Protein AF-A0A439NZ65-F1 (afdb_monomer_lite)

Foldseek 3Di:
DKWWWADDPNDTDTDDDDVVCVVRVTDDIDQDPHDPVRQVRVCVSVVDHDD

Structure (mmCIF, N/CA/C/O backbone):
data_AF-A0A439NZ65-F1
#
_entry.id   AF-A0A439NZ65-F1
#
loop_
_atom_site.group_PDB
_atom_site.id
_atom_site.type_symbol
_atom_site.label_atom_id
_atom_site.labe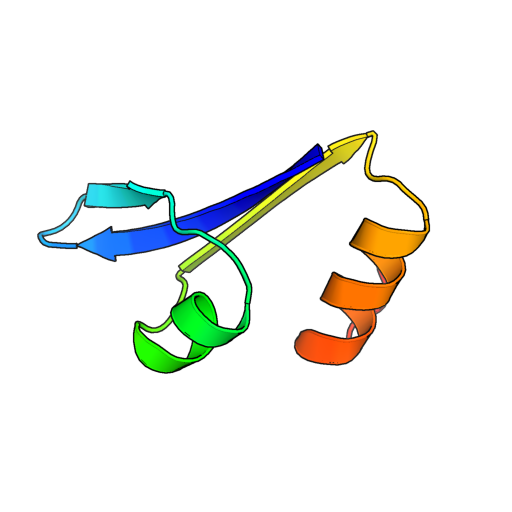l_alt_id
_atom_site.label_comp_id
_atom_site.label_asym_id
_atom_site.label_entity_id
_atom_site.label_seq_id
_atom_site.pdbx_PDB_ins_code
_atom_site.Cartn_x
_atom_site.Cartn_y
_atom_site.Cartn_z
_atom_site.occupancy
_atom_site.B_iso_or_equiv
_atom_site.auth_seq_id
_atom_site.auth_comp_id
_atom_site.auth_asym_id
_atom_site.auth_atom_id
_atom_site.pdbx_PDB_model_num
ATOM 1 N N . MET A 1 1 ? -0.233 6.409 10.251 1.00 88.94 1 MET A N 1
ATOM 2 C CA . MET A 1 1 ? 0.895 6.922 9.452 1.00 88.94 1 MET A CA 1
ATOM 3 C C . MET A 1 1 ? 1.292 5.865 8.441 1.00 88.94 1 MET A C 1
ATOM 5 O O . MET A 1 1 ? 1.938 4.886 8.801 1.00 88.94 1 MET A O 1
ATOM 9 N N . LEU A 1 2 ? 0.856 6.052 7.201 1.00 90.81 2 LEU A N 1
ATOM 10 C CA . LEU A 1 2 ? 1.123 5.170 6.071 1.00 90.81 2 LEU A CA 1
ATOM 11 C C . LEU A 1 2 ? 2.561 5.355 5.567 1.00 90.81 2 LEU A C 1
ATOM 13 O O . LEU A 1 2 ? 3.009 6.483 5.366 1.00 90.81 2 LEU A O 1
ATOM 17 N N . ARG A 1 3 ? 3.271 4.250 5.325 1.00 93.50 3 ARG A N 1
ATOM 18 C CA . ARG A 1 3 ? 4.556 4.235 4.609 1.00 93.50 3 ARG A CA 1
ATOM 19 C C . ARG A 1 3 ? 4.515 3.234 3.469 1.00 93.50 3 ARG A C 1
ATOM 21 O O . ARG A 1 3 ? 3.911 2.170 3.595 1.00 93.50 3 ARG A O 1
ATOM 28 N N . ILE A 1 4 ? 5.172 3.576 2.370 1.00 93.12 4 ILE A N 1
ATOM 29 C CA . ILE A 1 4 ? 5.146 2.798 1.134 1.00 93.12 4 ILE A CA 1
ATOM 30 C C . ILE A 1 4 ? 6.575 2.574 0.682 1.00 93.12 4 ILE A C 1
ATOM 32 O O . ILE A 1 4 ? 7.386 3.500 0.713 1.00 93.12 4 ILE A O 1
ATOM 36 N N . TYR A 1 5 ? 6.879 1.346 0.280 1.00 93.00 5 TYR A N 1
ATOM 37 C CA . TYR A 1 5 ? 8.213 0.965 -0.148 1.00 93.00 5 TYR A CA 1
ATOM 38 C C . TYR A 1 5 ? 8.173 0.194 -1.460 1.00 93.00 5 TYR A C 1
ATOM 40 O O . TYR A 1 5 ? 7.322 -0.677 -1.668 1.00 93.00 5 TYR A O 1
ATOM 48 N N . THR A 1 6 ? 9.152 0.468 -2.316 1.00 92.44 6 THR A N 1
ATOM 49 C CA . THR A 1 6 ? 9.431 -0.319 -3.519 1.00 92.44 6 THR A CA 1
ATOM 50 C C . THR A 1 6 ? 10.797 -0.995 -3.432 1.00 92.44 6 THR A C 1
ATOM 52 O O . THR A 1 6 ? 11.652 -0.607 -2.631 1.00 92.44 6 THR A O 1
ATOM 55 N N . GLY A 1 7 ? 10.993 -2.035 -4.241 1.00 89.12 7 GLY A N 1
ATOM 56 C CA . GLY A 1 7 ? 12.272 -2.714 -4.384 1.00 89.12 7 GLY A CA 1
ATOM 57 C C . GLY A 1 7 ? 13.180 -1.982 -5.370 1.00 89.12 7 GLY A C 1
ATOM 58 O O . GLY A 1 7 ? 12.862 -1.873 -6.549 1.00 89.12 7 GLY A O 1
ATOM 59 N N . GLN A 1 8 ? 14.350 -1.543 -4.915 1.00 87.56 8 GLN A N 1
ATOM 60 C CA . GLN A 1 8 ? 15.380 -0.948 -5.761 1.00 87.56 8 GLN A CA 1
ATOM 61 C C . GLN A 1 8 ? 16.735 -1.584 -5.444 1.00 87.56 8 GLN A C 1
ATOM 63 O O . GLN A 1 8 ? 17.226 -1.500 -4.322 1.00 87.56 8 GLN A O 1
ATOM 68 N N . ASN A 1 9 ? 17.348 -2.243 -6.434 1.00 88.44 9 ASN A N 1
ATOM 69 C CA . ASN A 1 9 ? 18.659 -2.901 -6.300 1.00 88.44 9 ASN A CA 1
ATOM 70 C C . ASN A 1 9 ? 18.754 -3.887 -5.115 1.00 88.44 9 ASN A C 1
ATOM 72 O O . ASN A 1 9 ? 19.786 -3.971 -4.458 1.00 88.44 9 ASN A O 1
ATOM 76 N N . GLY A 1 10 ? 17.675 -4.621 -4.821 1.00 87.56 10 GLY A N 1
ATOM 77 C CA . GLY A 1 10 ? 17.627 -5.565 -3.696 1.00 87.56 10 GLY A CA 1
ATOM 78 C C . GLY A 1 10 ? 17.398 -4.922 -2.322 1.00 87.56 10 GLY A C 1
ATOM 79 O O . GLY A 1 10 ? 17.424 -5.625 -1.314 1.00 87.56 10 GLY A O 1
ATOM 80 N N . HIS A 1 11 ? 17.143 -3.614 -2.270 1.00 89.62 11 HIS A N 1
ATOM 81 C CA . HIS A 1 11 ? 16.820 -2.874 -1.053 1.00 89.62 11 HIS A CA 1
ATOM 82 C C . HIS A 1 11 ? 15.398 -2.308 -1.111 1.00 89.62 11 HIS A C 1
ATOM 84 O O . HIS A 1 11 ? 14.841 -2.114 -2.190 1.00 89.62 11 HIS A O 1
ATOM 90 N N . LEU A 1 12 ? 14.813 -2.038 0.058 1.00 92.44 12 LEU A N 1
ATOM 91 C CA . LEU A 1 12 ? 13.558 -1.298 0.164 1.00 92.44 12 LEU A CA 1
ATOM 92 C C . LEU A 1 12 ? 13.851 0.204 0.190 1.00 92.44 12 LEU A C 1
ATOM 94 O O . LEU A 1 12 ? 14.568 0.675 1.074 1.00 92.44 12 LEU A O 1
ATOM 98 N N . THR A 1 13 ? 13.253 0.944 -0.739 1.00 92.50 13 THR A N 1
ATOM 99 C CA . THR A 1 13 ? 13.302 2.411 -0.793 1.00 92.50 13 THR A CA 1
ATOM 100 C C . THR A 1 13 ? 11.912 2.965 -0.508 1.00 92.50 13 THR A C 1
ATOM 102 O O . THR A 1 13 ? 10.931 2.474 -1.067 1.00 92.50 13 THR A O 1
ATOM 105 N N . ALA A 1 14 ? 11.819 3.961 0.377 1.00 93.25 14 ALA A N 1
ATOM 106 C CA . ALA A 1 14 ? 10.560 4.644 0.667 1.00 93.25 14 ALA A CA 1
ATOM 107 C C . ALA A 1 14 ? 10.156 5.550 -0.502 1.00 93.25 14 ALA A C 1
ATOM 109 O O . ALA A 1 14 ? 11.023 6.184 -1.102 1.00 93.25 14 ALA A O 1
ATOM 110 N N . ILE A 1 15 ? 8.860 5.611 -0.794 1.00 91.75 15 ILE A N 1
ATOM 111 C CA . ILE A 1 15 ? 8.304 6.403 -1.898 1.00 91.75 15 ILE A CA 1
ATOM 112 C C . ILE A 1 15 ? 7.089 7.213 -1.448 1.00 91.75 15 ILE A C 1
ATOM 114 O O . ILE A 1 15 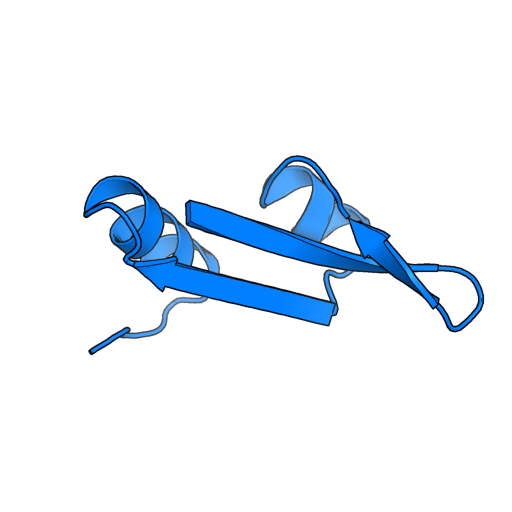? 6.426 6.865 -0.462 1.00 91.75 15 ILE A O 1
ATOM 118 N N . ASP A 1 16 ? 6.776 8.267 -2.199 1.00 85.00 16 ASP A N 1
ATOM 119 C CA . ASP A 1 16 ? 5.751 9.242 -1.847 1.00 85.00 16 ASP A CA 1
ATOM 120 C C . ASP A 1 16 ? 4.423 8.897 -2.536 1.00 85.00 16 ASP A C 1
ATOM 122 O O . ASP A 1 16 ? 3.957 9.535 -3.479 1.00 85.00 16 ASP A O 1
ATOM 126 N N . GLY A 1 17 ? 3.763 7.868 -2.006 1.00 86.06 17 GLY A N 1
ATOM 127 C CA . GLY A 1 17 ? 2.361 7.583 -2.308 1.00 86.06 17 GLY A CA 1
ATOM 128 C C . GLY A 1 17 ? 2.106 6.474 -3.333 1.00 86.06 17 GLY A C 1
ATOM 129 O O . GLY A 1 17 ? 2.998 5.901 -3.954 1.00 86.06 17 GLY A O 1
ATOM 130 N N . LEU A 1 18 ? 0.824 6.130 -3.462 1.00 85.06 18 LEU A N 1
ATOM 131 C CA . LEU A 1 18 ? 0.350 4.985 -4.243 1.00 85.06 18 LEU A CA 1
ATOM 132 C C . LEU A 1 18 ? 0.462 5.131 -5.776 1.00 85.06 18 LEU A C 1
ATOM 134 O O . LEU A 1 18 ? 0.673 4.122 -6.442 1.00 85.06 18 LEU A O 1
ATOM 138 N N . PRO A 1 19 ? 0.376 6.333 -6.377 1.00 82.50 19 PRO A N 1
ATOM 139 C CA . PRO A 1 19 ? 0.636 6.472 -7.811 1.00 82.50 19 PRO A CA 1
ATOM 140 C C . PRO A 1 19 ? 2.080 6.105 -8.189 1.00 82.50 19 PRO A C 1
ATOM 142 O O . PRO A 1 19 ? 2.316 5.432 -9.190 1.00 82.50 19 PRO A O 1
ATOM 145 N N . GLU A 1 20 ? 3.053 6.503 -7.363 1.00 79.69 20 GLU A N 1
ATOM 146 C CA . GLU A 1 20 ? 4.457 6.109 -7.537 1.00 79.69 20 GLU A CA 1
ATOM 147 C C . GLU A 1 20 ? 4.645 4.606 -7.265 1.00 79.69 20 GLU A C 1
ATOM 149 O O . GLU A 1 20 ? 5.4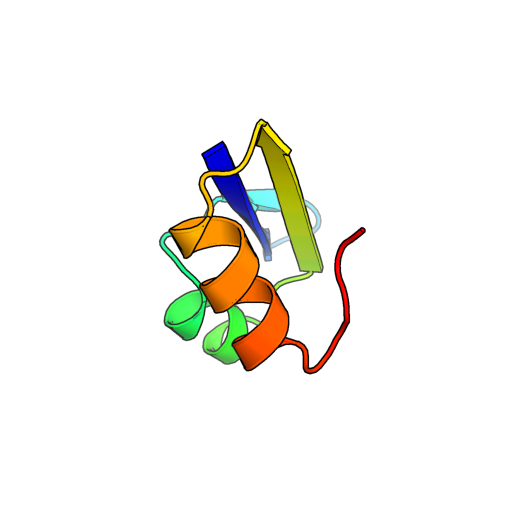10 3.928 -7.951 1.00 79.69 20 GLU A O 1
ATOM 154 N N . ALA A 1 21 ? 3.873 4.065 -6.320 1.00 77.44 21 ALA A N 1
ATOM 155 C CA . ALA A 1 21 ? 3.821 2.644 -6.004 1.00 77.44 21 ALA A CA 1
ATOM 156 C C . ALA A 1 21 ? 3.389 1.781 -7.200 1.00 77.44 21 ALA A C 1
ATOM 158 O O . ALA A 1 21 ? 4.034 0.778 -7.489 1.00 77.44 21 ALA A O 1
ATOM 159 N N . GLU A 1 22 ? 2.341 2.170 -7.924 1.00 79.00 22 GLU A N 1
ATOM 160 C CA . GLU A 1 22 ? 1.899 1.475 -9.142 1.00 79.00 22 GLU A CA 1
ATOM 161 C C . GLU A 1 22 ? 2.964 1.514 -10.242 1.00 79.00 22 GLU A C 1
ATOM 163 O O . GLU A 1 22 ? 3.246 0.493 -10.870 1.00 79.00 22 GLU A O 1
ATOM 168 N N . ALA A 1 23 ? 3.583 2.678 -10.454 1.00 76.69 23 ALA A N 1
ATOM 169 C CA . ALA A 1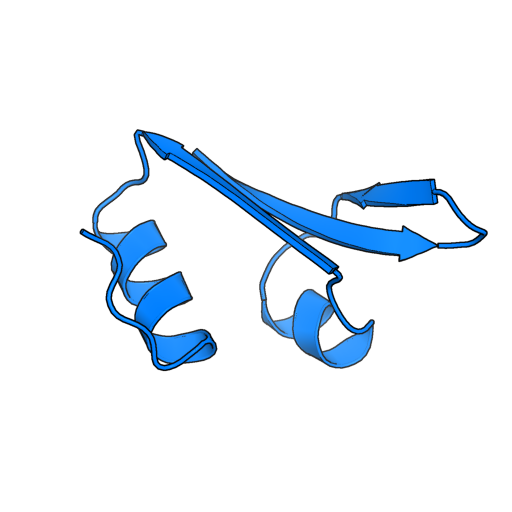 23 ? 4.584 2.863 -11.500 1.00 76.69 23 ALA A CA 1
ATOM 170 C C . ALA A 1 23 ? 5.872 2.059 -11.246 1.00 76.69 23 ALA A C 1
ATOM 172 O O . ALA A 1 23 ? 6.487 1.566 -12.193 1.00 76.69 23 ALA A O 1
ATOM 173 N N . LEU A 1 24 ? 6.282 1.930 -9.980 1.00 78.44 24 LEU A N 1
ATOM 174 C CA . LEU A 1 24 ? 7.519 1.251 -9.580 1.00 78.44 24 LEU A CA 1
ATOM 175 C C . LEU A 1 24 ? 7.310 -0.201 -9.128 1.00 78.44 24 LEU A C 1
ATOM 177 O O . LEU A 1 24 ? 8.296 -0.892 -8.877 1.00 78.44 24 LEU A O 1
ATOM 181 N N . GLY A 1 25 ? 6.063 -0.662 -9.000 1.00 72.62 25 GLY A N 1
ATOM 182 C CA . GLY A 1 25 ? 5.737 -1.975 -8.448 1.00 72.62 25 GLY A CA 1
ATOM 183 C C . GLY A 1 25 ? 6.045 -2.057 -6.953 1.00 72.62 25 GLY A C 1
ATOM 184 O O . GLY A 1 25 ? 6.946 -2.789 -6.540 1.00 72.62 25 GLY A O 1
ATOM 185 N N . ALA A 1 26 ? 5.322 -1.284 -6.139 1.00 63.75 26 ALA A N 1
ATOM 186 C CA . ALA A 1 26 ? 5.516 -1.277 -4.697 1.00 63.75 26 ALA A CA 1
ATOM 187 C C . ALA A 1 26 ? 5.398 -2.673 -4.102 1.00 63.75 26 ALA A C 1
ATOM 189 O O . ALA A 1 26 ? 4.520 -3.468 -4.437 1.00 63.75 26 ALA A O 1
ATOM 190 N N . LEU A 1 27 ? 6.310 -2.926 -3.173 1.00 75.56 27 LEU A N 1
ATOM 191 C CA . LEU A 1 27 ? 6.506 -4.228 -2.568 1.00 75.56 27 LEU A CA 1
ATOM 192 C C . LEU A 1 27 ? 5.884 -4.297 -1.173 1.00 75.56 27 LEU A C 1
ATOM 194 O O . LEU A 1 27 ? 5.508 -5.378 -0.728 1.00 75.56 27 LEU A O 1
ATOM 198 N N . TRP A 1 28 ? 5.789 -3.163 -0.469 1.00 90.44 28 TRP A N 1
ATOM 199 C CA . TRP A 1 28 ? 5.380 -3.141 0.933 1.00 90.44 28 TRP A CA 1
ATOM 200 C C . TRP A 1 28 ? 4.616 -1.869 1.308 1.00 90.44 28 TRP A C 1
ATOM 202 O O . TRP A 1 28 ? 5.028 -0.756 0.978 1.00 90.44 28 TRP A O 1
ATOM 212 N N . LEU A 1 29 ? 3.544 -2.047 2.080 1.00 91.06 29 LEU A N 1
ATOM 213 C CA . LEU A 1 29 ? 2.762 -0.989 2.718 1.00 91.06 29 LEU A CA 1
ATOM 214 C C . LEU A 1 29 ? 2.764 -1.222 4.234 1.00 91.06 29 LEU A C 1
ATOM 216 O O . LEU A 1 29 ? 2.411 -2.305 4.693 1.00 91.06 29 LEU A O 1
ATOM 220 N N . ASP A 1 30 ? 3.179 -0.219 5.005 1.00 92.12 30 ASP A N 1
ATOM 221 C CA . ASP A 1 30 ? 3.183 -0.241 6.471 1.00 92.12 30 ASP A CA 1
ATOM 222 C C . ASP A 1 30 ? 2.140 0.751 7.003 1.00 92.12 30 ASP A C 1
ATOM 224 O O . ASP A 1 30 ? 2.165 1.939 6.669 1.00 92.12 30 ASP A O 1
ATOM 228 N N . LEU A 1 31 ? 1.203 0.246 7.807 1.00 91.88 31 LEU A N 1
ATOM 229 C CA . LEU A 1 31 ? 0.105 1.006 8.398 1.00 91.88 31 LEU A CA 1
ATOM 230 C C . LEU A 1 31 ? 0.188 0.945 9.926 1.00 91.88 31 LEU A C 1
ATOM 232 O O . LEU A 1 31 ? -0.502 0.157 10.573 1.00 91.88 31 LEU A O 1
ATOM 236 N N . LEU A 1 32 ? 0.991 1.826 10.522 1.00 92.62 32 LEU A N 1
ATOM 237 C CA . LEU A 1 32 ? 1.038 1.989 11.975 1.00 92.62 32 LEU A CA 1
ATOM 238 C C . LEU A 1 32 ? 0.099 3.117 12.415 1.00 92.62 32 LEU A C 1
ATOM 240 O O . LEU A 1 32 ? 0.321 4.279 12.059 1.00 92.62 32 LEU A O 1
ATOM 244 N N . ASN A 1 33 ? -0.930 2.780 13.203 1.00 93.31 33 ASN A N 1
ATOM 245 C CA . ASN A 1 33 ? -1.972 3.704 13.681 1.00 93.31 33 ASN A CA 1
ATOM 246 C C . ASN A 1 33 ? -2.480 4.629 12.557 1.00 93.31 33 ASN A C 1
ATOM 248 O O . ASN A 1 33 ? -2.226 5.841 12.589 1.00 93.31 33 ASN A O 1
ATOM 252 N N . PRO A 1 34 ? -3.080 4.064 11.494 1.00 93.00 34 PRO A N 1
ATOM 253 C CA . PRO A 1 34 ? -3.465 4.847 10.338 1.00 93.00 34 PRO A CA 1
ATOM 254 C C . PRO A 1 34 ? -4.639 5.777 10.648 1.00 93.00 34 PRO A C 1
ATOM 256 O O . PRO A 1 34 ? -5.493 5.472 11.483 1.00 93.00 34 PRO A O 1
ATOM 259 N N . THR A 1 35 ? -4.698 6.912 9.958 1.00 94.38 35 THR A N 1
ATOM 260 C CA . THR A 1 35 ? -5.918 7.726 9.945 1.00 94.38 35 THR A CA 1
ATOM 261 C C . THR A 1 35 ? -7.010 7.022 9.136 1.00 94.38 35 THR A C 1
ATOM 263 O O . THR A 1 35 ? -6.741 6.122 8.336 1.00 94.38 35 THR A O 1
ATOM 266 N N . VAL A 1 36 ? -8.266 7.439 9.311 1.00 94.44 36 VAL A N 1
ATOM 267 C CA . VAL A 1 36 ? -9.400 6.886 8.547 1.00 94.44 36 VAL A CA 1
ATOM 268 C C . VAL A 1 36 ? -9.196 7.090 7.041 1.00 94.44 36 VAL A C 1
ATOM 270 O O . VAL A 1 36 ? -9.565 6.245 6.228 1.00 94.44 36 VAL A O 1
ATOM 273 N N . GLU A 1 37 ? -8.590 8.209 6.669 1.00 93.81 37 GLU A N 1
ATOM 274 C CA . GLU A 1 37 ? -8.258 8.597 5.306 1.00 93.81 37 GLU A CA 1
ATOM 275 C C . GLU A 1 37 ? -7.180 7.681 4.718 1.00 93.81 37 GLU A C 1
ATOM 277 O O . GLU A 1 37 ? -7.347 7.199 3.599 1.00 93.81 37 GLU A O 1
ATOM 282 N N . GLU A 1 38 ? -6.12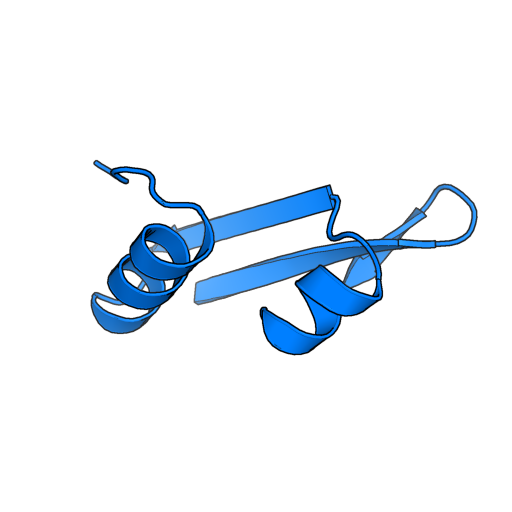6 7.375 5.484 1.00 92.62 38 GLU A N 1
ATOM 283 C CA . GLU A 1 38 ? -5.084 6.420 5.085 1.00 92.62 38 GLU A CA 1
ATOM 284 C C . GLU A 1 38 ? -5.673 5.017 4.865 1.00 92.62 38 GLU A C 1
ATOM 286 O O . GLU A 1 38 ? -5.388 4.381 3.850 1.00 92.62 38 GLU A O 1
ATOM 291 N N . VAL A 1 39 ? -6.555 4.553 5.759 1.00 94.19 39 VAL A N 1
ATOM 292 C CA . VAL A 1 39 ? -7.238 3.255 5.605 1.00 94.19 39 VAL A CA 1
ATOM 293 C C . VAL A 1 39 ? -8.092 3.233 4.339 1.00 94.19 39 VAL A C 1
ATOM 295 O O . VAL A 1 39 ? -7.989 2.302 3.542 1.00 94.19 39 VAL A O 1
ATOM 298 N N . LYS A 1 40 ? -8.922 4.260 4.115 1.00 93.62 40 LYS A N 1
ATOM 299 C CA . LYS A 1 40 ? -9.766 4.354 2.912 1.00 93.62 40 LYS A CA 1
ATOM 300 C C . LYS A 1 40 ? -8.936 4.334 1.634 1.00 93.62 40 LYS A C 1
ATOM 302 O O . LYS A 1 40 ? -9.312 3.646 0.688 1.00 93.62 40 LYS A O 1
ATOM 307 N N . LEU A 1 41 ? -7.821 5.061 1.624 1.00 91.19 41 LEU A N 1
ATOM 308 C CA . LEU A 1 41 ? -6.911 5.129 0.489 1.00 91.19 41 LEU A CA 1
ATOM 309 C C . LEU A 1 41 ? -6.344 3.742 0.147 1.00 91.19 41 LEU A C 1
ATOM 311 O O . LEU A 1 41 ? -6.443 3.309 -1.000 1.00 91.19 41 LEU A O 1
ATOM 315 N N . VAL A 1 42 ? -5.812 3.019 1.138 1.00 91.06 42 VAL A N 1
ATOM 316 C CA . VAL A 1 42 ? -5.223 1.688 0.911 1.00 91.06 42 VAL A CA 1
ATOM 317 C C . VAL A 1 42 ? -6.286 0.664 0.507 1.00 91.06 42 VAL A C 1
ATOM 319 O O . VAL A 1 42 ? -6.068 -0.091 -0.439 1.00 91.06 42 VAL A O 1
ATOM 322 N N . LYS A 1 43 ? -7.460 0.666 1.155 1.00 93.94 43 LYS A N 1
ATOM 323 C CA . LYS A 1 43 ? -8.578 -0.222 0.791 1.00 93.94 43 LYS A CA 1
ATOM 324 C C . LYS A 1 43 ? -9.032 -0.014 -0.653 1.00 93.94 43 LYS A C 1
ATOM 326 O O . LYS A 1 43 ? -9.248 -0.988 -1.366 1.00 93.94 43 LYS A O 1
ATOM 331 N N . ALA A 1 44 ? -9.163 1.241 -1.086 1.00 91.56 44 ALA A N 1
ATOM 332 C CA . ALA A 1 44 ? -9.582 1.570 -2.446 1.00 91.56 44 ALA A CA 1
ATOM 333 C C . ALA A 1 44 ? -8.548 1.134 -3.494 1.00 91.56 44 ALA A C 1
ATOM 335 O O . ALA A 1 44 ? -8.926 0.613 -4.538 1.00 91.56 44 ALA A O 1
ATOM 336 N N . HIS A 1 45 ? -7.260 1.322 -3.204 1.00 89.00 45 HIS A N 1
ATOM 337 C CA . HIS A 1 45 ? -6.181 0.991 -4.131 1.00 89.00 45 HIS A CA 1
ATOM 338 C C . HIS A 1 45 ? -5.930 -0.515 -4.256 1.00 89.00 45 HIS A C 1
ATOM 340 O O .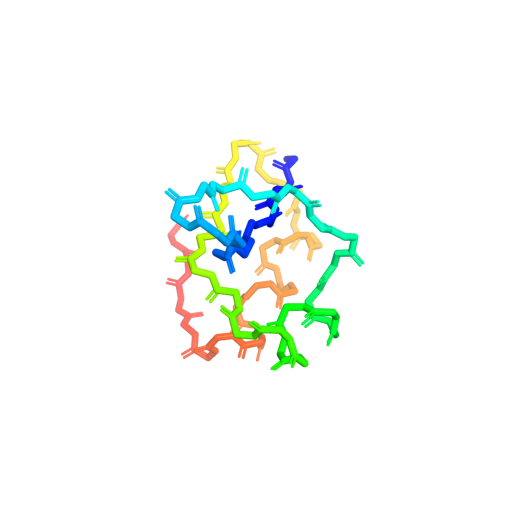 HIS A 1 45 ? -5.772 -1.025 -5.359 1.00 89.00 45 HIS A O 1
ATOM 346 N N . LEU A 1 46 ? -5.921 -1.243 -3.137 1.00 88.69 46 LEU A N 1
ATOM 347 C CA . LEU A 1 46 ? -5.664 -2.686 -3.137 1.00 88.69 46 LEU A CA 1
ATOM 348 C C . LEU A 1 46 ? -6.929 -3.537 -3.300 1.00 88.69 46 LEU A C 1
ATOM 350 O O . LEU A 1 46 ? -6.824 -4.755 -3.423 1.00 88.69 46 LEU A O 1
ATOM 354 N N . ALA A 1 47 ? -8.113 -2.921 -3.263 1.00 90.62 47 ALA A N 1
ATOM 355 C CA . ALA A 1 47 ? -9.404 -3.608 -3.226 1.00 90.62 47 ALA A CA 1
ATOM 356 C C . ALA A 1 47 ? -9.501 -4.656 -2.093 1.00 90.62 47 ALA A C 1
ATOM 358 O O . ALA A 1 47 ? -10.051 -5.742 -2.279 1.00 90.62 47 ALA A O 1
ATOM 359 N N . ILE A 1 48 ? -8.969 -4.321 -0.911 1.00 90.19 48 ILE A N 1
ATOM 360 C CA . ILE A 1 48 ? -9.008 -5.167 0.292 1.00 90.19 48 ILE A CA 1
ATOM 361 C C . ILE A 1 48 ? -9.792 -4.501 1.421 1.00 90.19 48 ILE A C 1
ATOM 363 O O . ILE A 1 48 ? -9.963 -3.282 1.455 1.00 90.19 48 ILE A O 1
ATOM 367 N N . ASP A 1 49 ? -10.192 -5.306 2.402 1.00 92.06 49 ASP A N 1
ATOM 368 C CA . ASP A 1 49 ? -10.606 -4.819 3.711 1.00 92.06 49 ASP A CA 1
ATOM 369 C C . ASP A 1 49 ? -9.423 -4.822 4.685 1.00 92.06 49 ASP A C 1
ATOM 371 O O . ASP A 1 49 ? -8.661 -5.784 4.760 1.00 92.06 49 ASP A O 1
ATOM 375 N N . ILE A 1 50 ? -9.282 -3.728 5.436 1.00 85.62 50 ILE A N 1
ATOM 376 C CA . ILE A 1 50 ? -8.341 -3.603 6.551 1.00 85.62 50 ILE A CA 1
ATOM 377 C C . ILE A 1 50 ? -9.191 -3.574 7.827 1.00 85.62 50 ILE A C 1
ATOM 379 O O . ILE A 1 50 ? -10.093 -2.727 7.891 1.00 85.62 50 ILE A O 1
ATOM 383 N N . PRO A 1 51 ? -8.976 -4.515 8.764 1.00 81.06 51 PRO A N 1
ATOM 384 C CA . PRO A 1 51 ? -9.728 -4.598 10.013 1.00 81.06 51 PRO A CA 1
ATOM 385 C C . PRO A 1 51 ? -9.439 -3.437 10.970 1.00 81.06 51 PRO A C 1
ATOM 387 O O . PRO A 1 51 ? -8.337 -2.846 10.891 1.00 81.06 51 PRO A O 1
#

Sequence (51 aa):
MLRIYTGQNGHLTAIDGLPEAEALGALWLDLLNPTVEEVKLVKAHLAIDIP

Radius of gyration: 10.95 Å; chains: 1; bounding box: 29×15×25 Å

Secondary structure (DSSP, 8-state):
-EEEEEEETTEEEEESSHHHHHHHTEEEEEESS--HHHHHHHHHHHT----

pLDDT: mean 88.2, std 6.55, range [63.75, 94.44]